Protein AF-A0A8J8SW07-F1 (afdb_monomer)

Sequence (128 aa):
MQEYNEKIANLGLREILQAKLSPPTHPRLPQHPRHPNHPIYPTLPFATTGIRLQPQIAKDEKLIVRNIKTEKYVAKEEPEACTICQQEFKDSENVSNLSCNHLFHSQCVRKWLEQKSICPVCRAQTNQ

Foldseek 3Di:
DVVVVVVVVVVVPVVVVVPPPDDDPDPDPDPDPPDPDDPPDDPDPDDPDDPPPPVCPPDDLPPLLVPFDKDFDADDPDFDAAPQVRGTDDGRFIWTAAPVRDIHGNVSVSVVSSPPQADPPPRHGRPD

Nearest PDB structures (foldseek):
  6w9a-assembly2_D  TM=8.986E-01  e=1.099E-06  Homo sapiens
  5zc4-assembly2_D  TM=8.899E-01  e=5.492E-06  Homo sapiens
  6w9d-assembly3_H  TM=9.197E-01  e=5.492E-06  Homo sapiens
  5d0k-assembly1_C  TM=8.638E-01  e=5.136E-06  Homo sapiens
  6w9d-assembly1_B  TM=9.064E-01  e=1.835E-05  Homo sapiens

Secondary structure (DSSP, 8-state):
-HHHHHHHHHHHHHSTTSTTSS-------------S----------------------S-TTTGGGG---EE----SS--EETTTTEEPPTT-EEEE-TTS-EEEHHHHHHHHTT-SB-TTT--B---

Organism: Halteria grandinella (NCBI:txid5974)

Radius of gyration: 26.66 Å; Cα contacts (8 Å, |Δi|>4): 113; chains: 1; bounding box: 52×46×76 Å

Solvent-accessible surface area (backbone atoms only — not comparable to full-atom values): 8618 Å² total; per-residue (Å²): 114,68,71,58,56,53,49,57,58,56,61,66,61,64,67,70,73,72,72,82,81,67,81,87,78,74,80,78,71,82,79,70,82,81,68,94,82,68,83,81,74,75,86,73,73,92,73,93,66,90,72,80,77,65,82,78,83,75,84,65,70,76,60,63,58,75,71,64,58,71,45,70,36,75,68,52,98,76,60,60,56,18,82,85,80,72,42,69,60,51,65,71,35,59,25,24,59,48,88,83,75,51,65,29,41,41,68,56,49,37,63,46,33,69,78,40,64,43,41,92,85,80,61,47,67,65,77,123

pLDDT: mean 70.7, std 17.2, range [45.28, 94.31]

Mean predicted aligned error: 19.0 Å

Structure (mmCIF, N/CA/C/O backbone):
data_AF-A0A8J8SW07-F1
#
_entry.id   AF-A0A8J8SW07-F1
#
loop_
_atom_site.group_PDB
_atom_site.id
_atom_site.type_symbol
_atom_site.label_atom_id
_atom_site.label_alt_id
_atom_site.label_comp_id
_atom_site.label_asym_id
_atom_site.label_entity_id
_atom_site.label_seq_id
_atom_site.pdbx_PDB_ins_code
_atom_site.Cartn_x
_atom_site.Cartn_y
_atom_site.Cartn_z
_atom_site.occupancy
_atom_site.B_iso_or_equiv
_atom_site.auth_seq_id
_atom_site.auth_comp_id
_atom_site.auth_asym_id
_atom_site.auth_atom_id
_atom_site.pdbx_PDB_model_num
ATOM 1 N N . MET A 1 1 ? -0.603 29.185 -55.107 1.00 56.59 1 MET A N 1
ATOM 2 C CA . MET A 1 1 ? -0.673 27.989 -54.230 1.00 56.59 1 MET A CA 1
ATOM 3 C C . MET A 1 1 ? 0.220 28.089 -52.993 1.00 56.59 1 MET A C 1
ATOM 5 O O . MET A 1 1 ? -0.229 27.659 -51.943 1.00 56.59 1 MET A O 1
ATOM 9 N N . GLN A 1 2 ? 1.422 28.679 -53.060 1.00 49.91 2 GLN A N 1
ATOM 10 C CA . GLN A 1 2 ? 2.270 28.878 -51.867 1.00 49.91 2 GLN A CA 1
ATOM 11 C C . GLN A 1 2 ? 1.635 29.821 -50.826 1.00 49.91 2 GLN A C 1
ATOM 13 O O . GLN A 1 2 ? 1.593 29.489 -49.648 1.00 49.91 2 GLN A O 1
ATOM 18 N N . GLU A 1 3 ? 1.008 30.913 -51.270 1.00 54.41 3 GLU A N 1
ATOM 19 C CA . GLU A 1 3 ? 0.354 31.896 -50.386 1.00 54.41 3 GLU A CA 1
ATOM 20 C C . GLU A 1 3 ? -0.852 31.342 -49.597 1.00 54.41 3 GLU A C 1
ATOM 22 O O . GLU A 1 3 ? -1.161 31.802 -48.499 1.00 54.41 3 GLU A O 1
ATOM 27 N N . TYR A 1 4 ? -1.540 30.332 -50.141 1.00 52.28 4 TYR A N 1
ATOM 28 C CA . TYR A 1 4 ? -2.660 29.669 -49.466 1.00 52.28 4 TYR A CA 1
ATOM 29 C C . TYR A 1 4 ? -2.155 28.749 -48.350 1.00 52.28 4 TYR A C 1
ATOM 31 O O . TYR A 1 4 ? -2.670 28.795 -47.237 1.00 52.28 4 TYR A O 1
ATOM 39 N N . ASN A 1 5 ? -1.089 27.987 -48.610 1.00 52.91 5 ASN A N 1
ATOM 40 C CA . ASN A 1 5 ? -0.483 27.098 -47.617 1.00 52.91 5 ASN A CA 1
ATOM 41 C C . ASN A 1 5 ? 0.131 27.881 -46.445 1.00 52.91 5 ASN A C 1
ATOM 43 O O . ASN A 1 5 ? 0.048 27.441 -45.301 1.00 52.91 5 ASN A O 1
ATOM 47 N N . GLU A 1 6 ? 0.672 29.074 -46.703 1.00 57.47 6 GLU A N 1
ATOM 48 C CA . GLU A 1 6 ? 1.219 29.944 -45.657 1.00 57.47 6 GLU A CA 1
ATOM 49 C C . GLU A 1 6 ? 0.119 30.602 -44.802 1.00 57.47 6 GLU A C 1
ATOM 51 O O . GLU A 1 6 ? 0.277 30.752 -43.587 1.00 57.47 6 GLU A O 1
ATOM 56 N N . LYS A 1 7 ? -1.048 30.908 -45.390 1.00 55.91 7 LYS A N 1
ATOM 57 C CA . LYS A 1 7 ? -2.249 31.306 -44.632 1.00 55.91 7 LYS A CA 1
ATOM 58 C C . LYS A 1 7 ? -2.779 30.170 -43.756 1.00 55.91 7 LYS A C 1
ATOM 60 O O . LYS A 1 7 ? -3.128 30.426 -42.607 1.00 55.91 7 LYS A O 1
ATOM 65 N N . ILE A 1 8 ? -2.788 28.929 -44.250 1.00 58.16 8 ILE A N 1
ATOM 66 C CA . ILE A 1 8 ? -3.187 27.749 -43.462 1.00 58.16 8 ILE A CA 1
ATOM 67 C C . ILE A 1 8 ? -2.223 27.525 -42.283 1.00 58.16 8 ILE A C 1
ATOM 69 O O . ILE A 1 8 ? -2.674 27.274 -41.167 1.00 58.16 8 ILE A O 1
ATOM 73 N N . ALA A 1 9 ? -0.912 27.698 -42.488 1.00 56.81 9 ALA A N 1
ATOM 74 C CA . ALA A 1 9 ? 0.088 27.562 -41.424 1.00 56.81 9 ALA A CA 1
ATOM 75 C C . ALA A 1 9 ? -0.039 28.647 -40.335 1.00 56.81 9 ALA A C 1
ATOM 77 O O . ALA A 1 9 ? 0.116 28.362 -39.148 1.00 56.81 9 ALA A O 1
ATOM 78 N N . ASN A 1 10 ? -0.375 29.883 -40.718 1.00 51.59 10 ASN A N 1
ATOM 79 C CA . ASN A 1 10 ? -0.530 31.000 -39.779 1.00 51.59 10 ASN A CA 1
ATOM 80 C C . ASN A 1 10 ? -1.894 31.036 -39.063 1.00 51.59 10 ASN A C 1
ATOM 82 O O . ASN A 1 10 ? -1.998 31.621 -37.983 1.00 51.59 10 ASN A O 1
ATOM 86 N N . LEU A 1 11 ? -2.929 30.395 -39.617 1.00 55.44 11 LEU A N 1
ATOM 87 C CA . LEU A 1 11 ? -4.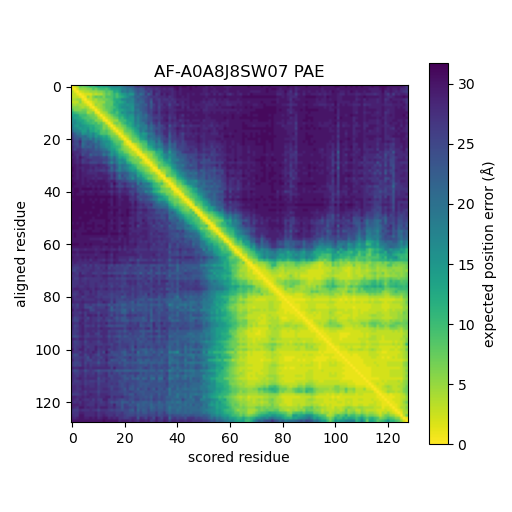233 30.247 -38.959 1.00 55.44 11 LEU A CA 1
ATOM 88 C C . LEU A 1 11 ? -4.182 29.276 -37.767 1.00 55.44 11 LEU A C 1
ATOM 90 O O . LEU A 1 11 ? -4.921 29.462 -36.807 1.00 55.44 11 LEU A O 1
ATOM 94 N N . GLY A 1 12 ? -3.266 28.301 -37.774 1.00 55.94 12 GLY A N 1
ATOM 95 C CA . GLY A 1 12 ? -3.113 27.338 -36.677 1.00 55.94 12 GLY A CA 1
ATOM 96 C C . GLY A 1 12 ? -2.373 27.864 -35.442 1.00 55.94 12 GLY A C 1
ATOM 97 O O . GLY A 1 12 ? -2.493 27.278 -34.372 1.00 55.94 12 GLY A O 1
ATOM 98 N N . LEU A 1 13 ? -1.615 28.963 -35.554 1.00 53.22 13 LEU A N 1
ATOM 99 C CA . LEU A 1 13 ? -0.759 29.438 -34.455 1.00 53.22 13 LEU A CA 1
ATOM 100 C C . LEU A 1 13 ? -1.381 30.560 -33.610 1.00 53.22 13 LEU A C 1
ATOM 102 O O . LEU A 1 13 ? -0.973 30.767 -32.468 1.00 53.22 13 LEU A O 1
ATOM 106 N N . ARG A 1 14 ? -2.367 31.294 -34.143 1.00 52.94 14 ARG A N 1
ATOM 107 C CA . ARG A 1 14 ? -2.979 32.438 -33.442 1.00 52.94 14 ARG A CA 1
ATOM 108 C C . ARG A 1 14 ? -4.074 32.048 -32.451 1.00 52.94 14 ARG A C 1
ATOM 110 O O . ARG A 1 14 ? -4.266 32.762 -31.473 1.00 52.94 14 ARG A O 1
ATOM 117 N N . GLU A 1 15 ? -4.722 30.901 -32.633 1.00 52.94 15 GLU A N 1
ATOM 118 C CA . GLU A 1 15 ? -5.810 30.470 -31.741 1.00 52.94 15 GLU A CA 1
ATOM 119 C C . GLU A 1 15 ? -5.313 29.799 -30.447 1.00 52.94 15 GLU A C 1
ATOM 121 O O . GLU A 1 15 ? -6.032 29.738 -29.453 1.00 52.94 15 GLU A O 1
ATOM 126 N N . ILE A 1 16 ? -4.049 29.363 -30.401 1.00 52.38 16 ILE A N 1
ATOM 127 C CA . ILE A 1 16 ? -3.489 28.642 -29.244 1.00 52.38 16 ILE A CA 1
ATOM 128 C C . ILE A 1 16 ? -3.077 29.609 -28.111 1.00 52.38 16 ILE A C 1
ATOM 130 O O . ILE A 1 16 ? -2.970 29.214 -26.949 1.00 52.38 16 ILE A O 1
ATOM 134 N N . LEU A 1 17 ? -2.884 30.901 -28.409 1.00 53.78 17 LEU A N 1
ATOM 135 C CA . LEU A 1 17 ? -2.411 31.891 -27.430 1.00 53.78 17 LEU A CA 1
ATOM 136 C C . LEU A 1 17 ? -3.523 32.569 -26.613 1.00 53.78 17 LEU A C 1
ATOM 138 O O . LEU A 1 17 ? -3.213 33.201 -25.605 1.00 53.78 17 LEU A O 1
ATOM 142 N N . GLN A 1 18 ? -4.800 32.407 -26.973 1.00 54.69 18 GLN A N 1
ATOM 143 C CA . GLN A 1 18 ? -5.912 33.049 -26.253 1.00 54.69 18 GLN A CA 1
ATOM 144 C C . GLN A 1 18 ? -6.594 32.132 -25.217 1.00 54.69 18 GLN A C 1
ATOM 146 O O . GLN A 1 18 ? -7.377 32.596 -24.392 1.00 54.69 18 GLN A O 1
ATOM 151 N N . ALA A 1 19 ? -6.230 30.846 -25.170 1.00 50.69 19 ALA A N 1
ATOM 152 C CA . ALA A 1 19 ? -6.817 29.845 -24.273 1.00 50.69 19 ALA A CA 1
ATOM 153 C C . ALA A 1 19 ? -6.161 29.762 -22.873 1.00 50.69 19 ALA A C 1
ATOM 155 O O . ALA A 1 19 ? -6.271 28.741 -22.198 1.00 50.69 19 ALA A O 1
ATOM 156 N N . LYS A 1 20 ? -5.461 30.811 -22.415 1.00 55.59 20 LYS A N 1
ATOM 157 C CA . LYS A 1 20 ? -4.785 30.825 -21.098 1.00 55.59 20 LYS A CA 1
ATOM 158 C C . LYS A 1 20 ? -5.471 31.663 -20.010 1.00 55.59 20 LYS A C 1
ATOM 160 O O . LYS A 1 20 ? -4.906 31.798 -18.931 1.00 55.59 20 LYS A O 1
ATOM 165 N N . LEU A 1 21 ? -6.677 32.195 -20.237 1.00 56.91 21 LEU A N 1
ATOM 166 C CA . LEU A 1 21 ? -7.379 33.035 -19.245 1.00 56.91 21 LEU A CA 1
ATOM 167 C C . LEU A 1 21 ? -8.847 32.652 -18.996 1.00 56.91 21 LEU A C 1
ATOM 169 O O . LEU A 1 21 ? -9.652 33.489 -18.596 1.00 56.91 21 LEU A O 1
ATOM 173 N N . SER A 1 22 ? -9.235 31.392 -19.183 1.00 55.84 22 SER A N 1
ATOM 174 C CA . SER A 1 22 ? -10.572 30.940 -18.777 1.00 55.84 22 SER A CA 1
ATOM 175 C C . SER A 1 22 ? -10.488 29.593 -18.057 1.00 55.84 22 SER A C 1
ATOM 177 O O . SER A 1 22 ? -9.867 28.675 -18.593 1.00 55.84 22 SER A O 1
ATOM 179 N N . PRO A 1 23 ? -11.057 29.462 -16.840 1.00 62.59 23 PRO A N 1
ATOM 180 C CA . PRO A 1 23 ? -11.098 28.191 -16.123 1.00 62.59 23 PRO A CA 1
ATOM 181 C C . PRO A 1 23 ? -11.792 27.116 -16.970 1.00 62.59 23 PRO A C 1
ATOM 183 O O . PRO A 1 23 ? -12.712 27.451 -17.720 1.00 62.59 23 PRO A O 1
ATOM 186 N N . PRO A 1 24 ? -11.414 25.834 -16.839 1.00 52.41 24 PRO A N 1
ATOM 187 C CA . PRO A 1 24 ? -12.064 24.759 -17.573 1.00 52.41 24 PRO A CA 1
ATOM 188 C C . PRO A 1 24 ? -13.535 24.672 -17.150 1.00 52.41 24 PRO A C 1
ATOM 190 O O . PRO A 1 24 ? -13.866 24.232 -16.048 1.00 52.41 24 PRO A O 1
ATOM 193 N N . THR A 1 25 ? -14.439 25.106 -18.025 1.00 62.19 25 THR A N 1
ATOM 194 C CA . THR A 1 25 ? -15.864 24.830 -17.881 1.00 62.19 25 THR A CA 1
ATOM 195 C C . THR A 1 25 ? -16.069 23.356 -18.207 1.00 62.19 25 THR A C 1
ATOM 197 O O . THR A 1 25 ? -16.040 22.938 -19.362 1.00 62.19 25 THR A O 1
ATOM 200 N N . HIS A 1 26 ? -16.231 22.526 -17.175 1.00 55.78 26 HIS A N 1
ATOM 201 C CA . HIS A 1 26 ? -16.623 21.135 -17.382 1.00 55.78 26 HIS A CA 1
ATOM 202 C C . HIS A 1 26 ? -17.958 21.098 -18.146 1.00 55.78 26 HIS A C 1
ATOM 204 O O . HIS A 1 26 ? -18.919 21.742 -17.707 1.00 55.78 26 HIS A O 1
ATOM 210 N N . PRO A 1 27 ? -18.063 20.351 -19.260 1.00 58.03 27 PRO A N 1
ATOM 211 C CA . PRO A 1 27 ? -19.338 20.159 -19.929 1.00 58.03 27 PRO A CA 1
ATOM 212 C C . PRO A 1 27 ? -20.294 19.477 -18.947 1.00 58.03 27 PRO A C 1
ATOM 214 O O . PRO A 1 27 ? -20.011 18.400 -18.418 1.00 58.03 27 PRO A O 1
ATOM 217 N N . ARG A 1 28 ? -21.419 20.136 -18.648 1.00 62.06 28 ARG A N 1
ATOM 218 C CA . ARG A 1 28 ? -22.464 19.574 -17.790 1.00 62.06 28 ARG A CA 1
ATOM 219 C C . ARG A 1 28 ? -23.018 18.341 -18.505 1.00 62.06 28 ARG A C 1
ATOM 221 O O . ARG A 1 28 ? -23.703 18.478 -19.515 1.00 62.06 28 ARG A O 1
ATOM 228 N N . LEU A 1 29 ? -22.694 17.154 -17.992 1.00 56.94 29 LEU A N 1
ATOM 229 C CA . LEU A 1 29 ? -23.252 15.891 -18.474 1.00 56.94 29 LEU A CA 1
ATOM 230 C C . LEU A 1 29 ? -24.789 15.997 -18.534 1.00 56.94 29 LEU A C 1
ATOM 232 O O . LEU A 1 29 ? -25.383 16.576 -17.613 1.00 56.94 29 LEU A O 1
ATOM 236 N N . PRO A 1 30 ? -25.446 15.463 -19.585 1.00 57.00 30 PRO A N 1
ATOM 237 C CA . PRO A 1 30 ? -26.899 15.396 -19.642 1.00 57.00 30 PRO A CA 1
ATOM 238 C C . PRO A 1 30 ? -27.403 14.688 -18.387 1.00 57.00 30 PRO A C 1
ATOM 240 O O . PRO A 1 30 ? -27.017 13.553 -18.110 1.00 57.00 30 PRO A O 1
ATOM 243 N N . GLN A 1 31 ? -28.217 15.381 -17.593 1.00 60.91 31 GLN A N 1
ATOM 244 C CA . GLN A 1 31 ? -28.755 14.821 -16.362 1.00 60.91 31 GLN A CA 1
ATOM 245 C C . GLN A 1 31 ? -29.630 13.624 -16.739 1.00 60.91 31 GLN A C 1
ATOM 247 O O . GLN A 1 31 ? -30.659 13.785 -17.393 1.00 60.91 31 GLN A O 1
ATOM 252 N N . HIS A 1 32 ? -29.186 12.421 -16.376 1.00 54.62 32 HIS A N 1
ATOM 253 C CA . HIS A 1 32 ? -29.955 11.199 -16.579 1.00 54.62 32 HIS A CA 1
ATOM 254 C C . HIS A 1 32 ? -31.328 11.337 -15.890 1.00 54.62 32 HIS A C 1
ATOM 256 O O . HIS A 1 32 ? -31.406 11.966 -14.827 1.00 54.62 32 HIS A O 1
ATOM 262 N N . PRO A 1 33 ? -32.413 10.769 -16.451 1.00 59.94 33 PRO A N 1
ATOM 263 C CA . PRO A 1 33 ? -33.730 10.811 -15.829 1.00 59.94 33 PRO A CA 1
ATOM 264 C C . PRO A 1 33 ? -33.650 10.278 -14.398 1.00 59.94 33 PRO A C 1
ATOM 266 O O . PRO A 1 33 ? -33.164 9.172 -14.158 1.00 59.94 33 PRO A O 1
ATOM 269 N N . ARG A 1 34 ? -34.093 11.090 -13.435 1.00 54.16 34 ARG A N 1
ATOM 270 C CA . ARG A 1 34 ? -34.115 10.722 -12.018 1.00 54.16 34 ARG A CA 1
ATOM 271 C C . ARG A 1 34 ? -34.960 9.460 -11.848 1.00 54.16 34 ARG A C 1
ATOM 273 O O . ARG A 1 34 ? -36.178 9.511 -11.996 1.00 54.16 34 ARG A O 1
ATOM 280 N N . HIS A 1 35 ? -34.314 8.341 -11.534 1.00 52.59 35 HIS A N 1
ATOM 281 C CA . HIS A 1 35 ? -35.010 7.094 -11.239 1.00 52.59 35 HIS A CA 1
ATOM 282 C C . HIS A 1 35 ? -35.856 7.274 -9.955 1.00 52.59 35 HIS A C 1
ATOM 284 O O . HIS A 1 35 ? -35.347 7.853 -8.990 1.00 52.59 35 HIS A O 1
ATOM 290 N N . PRO A 1 36 ? -37.113 6.791 -9.882 1.00 55.88 36 PRO A N 1
ATOM 291 C CA . PRO A 1 36 ? -38.039 7.114 -8.783 1.00 55.88 36 PRO A CA 1
ATOM 292 C C . PRO A 1 36 ? -37.715 6.500 -7.411 1.00 55.88 36 PRO A C 1
ATOM 294 O O . PRO A 1 36 ? -38.489 6.682 -6.480 1.00 55.88 36 PRO A O 1
ATOM 297 N N . ASN A 1 37 ? -36.605 5.774 -7.259 1.00 49.69 37 ASN A N 1
ATOM 298 C CA . ASN A 1 37 ? -36.279 5.034 -6.034 1.00 49.69 37 ASN A CA 1
ATOM 299 C C . ASN A 1 37 ? -34.906 5.413 -5.462 1.00 49.69 37 ASN A C 1
ATOM 301 O O . ASN A 1 37 ? -34.076 4.554 -5.178 1.00 49.69 37 ASN A O 1
ATOM 305 N N . HIS A 1 38 ? -34.661 6.712 -5.277 1.00 53.59 38 HIS A N 1
ATOM 306 C CA . HIS A 1 38 ? -33.648 7.162 -4.322 1.00 53.59 38 HIS A CA 1
ATOM 307 C C . HIS A 1 38 ? -34.319 7.325 -2.946 1.00 53.59 38 HIS A C 1
ATOM 309 O O . HIS A 1 38 ? -35.258 8.121 -2.842 1.00 53.59 38 HIS A O 1
ATOM 315 N N . PRO A 1 39 ? -33.869 6.618 -1.894 1.00 52.34 39 PRO A N 1
ATOM 316 C CA . PRO A 1 39 ? -34.424 6.759 -0.554 1.00 52.34 39 PRO A CA 1
ATOM 317 C C . PRO A 1 39 ? -34.211 8.196 -0.070 1.00 52.34 39 PRO A C 1
ATOM 319 O O . PRO A 1 39 ? -33.084 8.648 0.122 1.00 52.34 39 PRO A O 1
ATOM 322 N N . ILE A 1 40 ? -35.302 8.945 0.089 1.00 56.00 40 ILE A N 1
ATOM 323 C CA . ILE A 1 40 ? -35.275 10.277 0.691 1.00 56.00 40 ILE A CA 1
ATOM 324 C C . ILE A 1 40 ? -34.896 10.081 2.160 1.00 56.00 40 ILE A C 1
ATOM 326 O O . ILE A 1 40 ? -35.739 9.715 2.974 1.00 56.00 40 ILE A O 1
ATOM 330 N N . TYR A 1 41 ? -33.623 10.282 2.504 1.00 50.56 41 TYR A N 1
ATOM 331 C CA . TYR A 1 41 ? -33.238 10.381 3.906 1.00 50.56 41 TYR A CA 1
ATOM 332 C C . TYR A 1 41 ? -33.841 11.684 4.445 1.00 50.56 41 TYR A C 1
ATOM 334 O O . TYR A 1 41 ? -33.560 12.749 3.884 1.00 50.56 41 TYR A O 1
ATOM 342 N N . PRO A 1 42 ? -34.703 11.632 5.474 1.00 49.97 42 PRO A N 1
ATOM 343 C CA . PRO A 1 42 ? -35.315 12.833 6.010 1.00 49.97 42 PRO A CA 1
ATOM 344 C C . PRO A 1 42 ? -34.211 13.733 6.559 1.00 49.97 42 PRO A C 1
ATOM 346 O O . PRO A 1 42 ? -33.331 13.283 7.294 1.00 49.97 42 PRO A O 1
ATOM 349 N N . THR A 1 43 ? -34.249 15.010 6.181 1.00 59.69 43 THR A N 1
ATOM 350 C CA . THR A 1 43 ? -33.434 16.063 6.785 1.00 59.69 43 THR A CA 1
ATOM 351 C C . THR A 1 43 ? -33.820 16.165 8.259 1.00 59.69 43 THR A C 1
ATOM 353 O O . THR A 1 43 ? -34.760 16.874 8.616 1.00 59.69 43 THR A O 1
ATOM 356 N N . LEU A 1 44 ? -33.147 15.384 9.104 1.00 54.25 44 LEU A N 1
ATOM 357 C CA . LEU A 1 44 ? -33.345 15.393 10.545 1.00 54.25 44 LEU A CA 1
ATOM 358 C C . LEU A 1 44 ? -32.905 16.763 11.086 1.00 54.25 44 LEU A C 1
ATOM 360 O O . LEU A 1 44 ? -31.757 17.158 10.859 1.00 54.25 44 LEU A O 1
ATOM 364 N N . PRO A 1 45 ? -33.789 17.506 11.776 1.00 50.25 45 PRO A N 1
ATOM 365 C CA . PRO A 1 45 ? -33.408 18.742 12.438 1.00 50.25 45 PRO A CA 1
ATOM 366 C C . PRO A 1 45 ? -32.397 18.417 13.539 1.00 50.25 45 PRO A C 1
ATOM 368 O O . PRO A 1 45 ? -32.492 17.379 14.191 1.00 50.25 45 PRO A O 1
ATOM 371 N N . PHE A 1 46 ? -31.417 19.304 13.712 1.00 50.50 46 PHE A N 1
ATOM 372 C CA . PHE A 1 46 ? -30.374 19.255 14.735 1.00 50.50 46 PHE A CA 1
ATOM 373 C C . PHE A 1 46 ? -30.945 18.876 16.115 1.00 50.50 46 PHE A C 1
ATOM 375 O O . PHE A 1 46 ? -31.405 19.734 16.864 1.00 50.50 46 PHE A O 1
ATOM 382 N N . ALA A 1 47 ? -30.889 17.592 16.467 1.00 47.78 47 ALA A N 1
ATOM 383 C CA . ALA A 1 47 ? -31.109 17.124 17.824 1.00 47.78 47 ALA A CA 1
ATOM 384 C C . ALA A 1 47 ? -29.741 17.013 18.499 1.00 47.78 47 ALA A C 1
ATOM 386 O O . ALA A 1 47 ? -28.976 16.066 18.313 1.00 47.78 47 ALA A O 1
ATOM 387 N N . THR A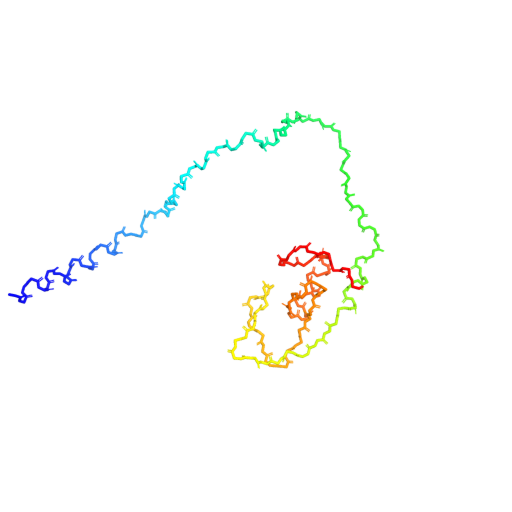 1 48 ? -29.432 18.062 19.249 1.00 51.75 48 THR A N 1
ATOM 388 C CA . THR A 1 48 ? -28.364 18.205 20.235 1.00 51.75 48 THR A CA 1
ATOM 389 C C . THR A 1 48 ? -28.515 17.169 21.349 1.00 51.75 48 THR A C 1
ATOM 391 O O . THR A 1 48 ? -28.889 17.469 22.479 1.00 51.75 48 THR A O 1
ATOM 394 N N . THR A 1 49 ? -28.198 15.913 21.053 1.00 58.44 49 THR A N 1
ATOM 395 C CA . THR A 1 49 ? -27.956 14.907 22.088 1.00 58.44 49 THR A CA 1
ATOM 396 C C . THR A 1 4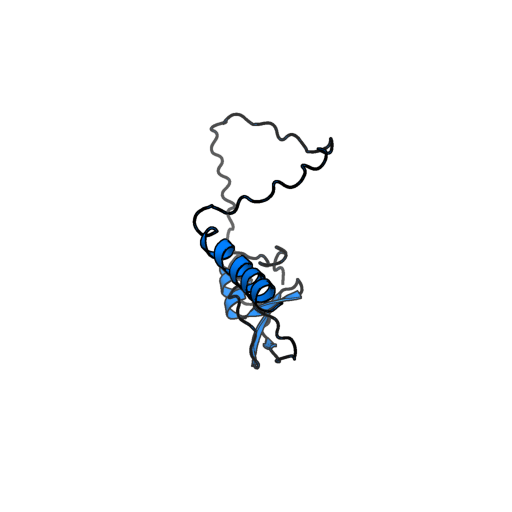9 ? -26.690 14.161 21.720 1.00 58.44 49 THR A C 1
ATOM 398 O O . THR A 1 49 ? -26.667 13.250 20.896 1.00 58.44 49 THR A O 1
ATOM 401 N N . GLY A 1 50 ? -25.589 14.655 22.283 1.00 58.28 50 GLY A N 1
ATOM 402 C CA . GLY A 1 50 ? -24.247 14.147 22.075 1.00 58.28 50 GLY A CA 1
ATOM 403 C C . GLY A 1 50 ? -24.078 12.748 22.647 1.00 58.28 50 GLY A C 1
ATOM 404 O O . GLY A 1 50 ? -23.535 12.586 23.732 1.00 58.28 50 GLY A O 1
ATOM 405 N N . ILE A 1 51 ? -24.439 11.737 21.864 1.00 56.78 51 ILE A N 1
ATOM 406 C CA . ILE A 1 51 ? -23.750 10.453 21.925 1.00 56.78 51 ILE A CA 1
ATOM 407 C C . ILE A 1 51 ? -22.846 10.402 20.703 1.00 56.78 51 ILE A C 1
ATOM 409 O O . ILE A 1 51 ? -23.166 9.831 19.663 1.00 56.78 51 ILE A O 1
ATOM 413 N N . ARG A 1 52 ? -21.679 11.039 20.831 1.00 62.94 52 ARG A N 1
ATOM 414 C CA . ARG A 1 52 ? -20.552 10.716 19.966 1.00 62.94 52 ARG A CA 1
ATOM 415 C C . ARG A 1 52 ? -20.134 9.300 20.348 1.00 62.94 52 ARG A C 1
ATOM 417 O O . ARG A 1 52 ? -19.284 9.122 21.215 1.00 62.94 52 ARG A O 1
ATOM 424 N N . LEU A 1 53 ?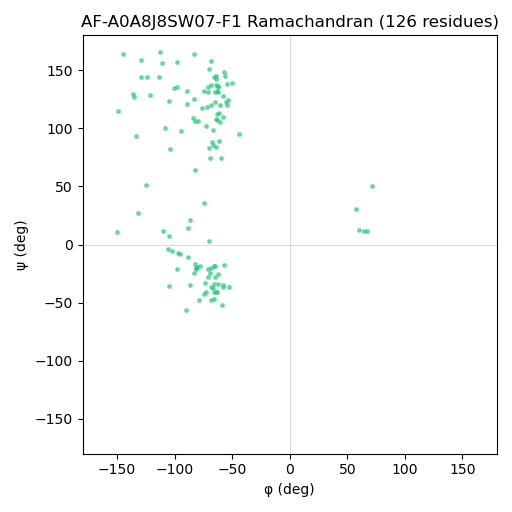 -20.743 8.299 19.713 1.00 56.22 53 LEU A N 1
ATOM 425 C CA . LEU A 1 53 ? -20.148 6.973 19.628 1.00 56.22 53 LEU A CA 1
ATOM 426 C C . LEU A 1 53 ? -18.861 7.150 18.816 1.00 56.22 53 LEU A C 1
ATOM 428 O O . LEU A 1 53 ? -18.838 7.020 17.596 1.00 56.22 53 LEU A O 1
ATOM 432 N N . GLN A 1 54 ? -17.786 7.544 19.499 1.00 53.97 54 GLN A N 1
ATOM 433 C CA . GLN A 1 54 ? -16.452 7.197 19.046 1.00 53.97 54 GLN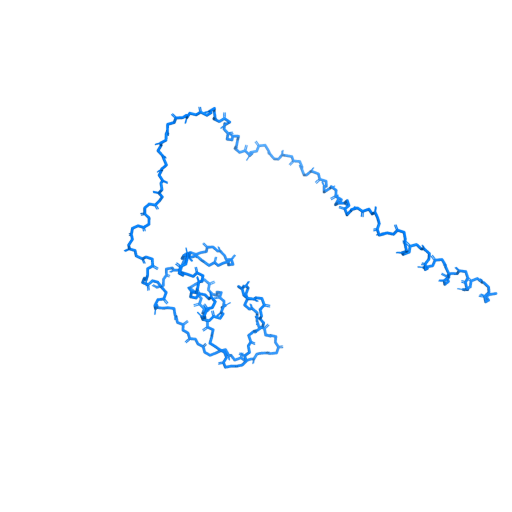 A CA 1
ATOM 434 C C . GLN A 1 54 ? -16.465 5.673 18.929 1.00 53.97 54 GLN A C 1
ATOM 436 O O . GLN A 1 54 ? -16.800 5.011 19.917 1.00 53.97 54 GLN A O 1
ATOM 441 N N . PRO A 1 55 ? -16.165 5.100 17.752 1.00 54.03 55 PRO A N 1
ATOM 442 C CA . PRO A 1 55 ? -15.870 3.687 17.693 1.00 54.03 55 PRO A CA 1
ATOM 443 C C . PRO A 1 55 ? -14.647 3.504 18.585 1.00 54.03 55 PRO A C 1
ATOM 445 O O . PRO A 1 55 ? -13.547 3.942 18.248 1.00 54.03 55 PRO A O 1
ATOM 448 N N . GLN A 1 56 ? -14.863 2.942 19.770 1.00 49.72 56 GLN A N 1
ATOM 449 C CA . GLN A 1 56 ? -13.795 2.514 20.650 1.00 49.72 56 GLN A CA 1
ATOM 450 C C . GLN A 1 56 ? -13.175 1.294 19.963 1.00 49.72 56 GLN A C 1
ATOM 452 O O . GLN A 1 56 ? -13.561 0.160 20.241 1.00 49.72 56 GLN A O 1
ATOM 457 N N . ILE A 1 57 ? -12.266 1.528 19.008 1.00 56.41 57 ILE A N 1
ATOM 458 C CA . ILE A 1 57 ? -11.387 0.499 18.441 1.00 56.41 57 ILE A CA 1
ATOM 459 C C . ILE A 1 57 ? -10.412 0.135 19.562 1.00 56.41 57 ILE A C 1
ATOM 461 O O . ILE A 1 57 ? -9.274 0.590 19.646 1.00 56.41 57 ILE A O 1
ATOM 465 N N . ALA A 1 58 ? -10.928 -0.607 20.533 1.00 48.88 58 ALA A N 1
ATOM 466 C CA . ALA A 1 58 ? -10.179 -1.073 21.667 1.00 48.88 58 ALA A CA 1
ATOM 467 C C . ALA A 1 58 ? -9.420 -2.330 21.235 1.00 48.88 58 ALA A C 1
ATOM 469 O O . ALA A 1 58 ? -9.989 -3.409 21.141 1.00 48.88 58 ALA A O 1
ATOM 470 N N . LYS A 1 59 ? -8.107 -2.156 21.064 1.00 45.28 59 LYS A N 1
ATOM 471 C CA . LYS A 1 59 ? -7.092 -3.157 21.417 1.00 45.28 59 LYS A CA 1
ATOM 472 C C . LYS A 1 59 ? -6.997 -4.412 20.533 1.00 45.28 59 LYS A C 1
ATOM 474 O O . LYS A 1 59 ? -6.868 -5.490 21.078 1.00 45.28 59 LYS A O 1
ATOM 479 N N . ASP A 1 60 ? -6.925 -4.269 19.209 1.00 53.59 60 ASP A N 1
ATOM 480 C CA . ASP A 1 60 ? -6.319 -5.306 18.334 1.00 53.59 60 ASP A CA 1
ATOM 481 C C . ASP A 1 60 ? -5.669 -4.748 17.046 1.00 53.59 60 ASP A C 1
ATOM 483 O O . ASP A 1 60 ? -5.230 -5.481 16.163 1.00 53.59 60 ASP A O 1
ATOM 487 N N . GLU A 1 61 ? -5.514 -3.425 16.944 1.00 55.00 61 GLU A N 1
ATOM 488 C CA . GLU A 1 61 ? -4.999 -2.744 15.741 1.00 55.00 61 GLU A CA 1
ATOM 489 C C . GLU A 1 61 ? -3.524 -3.071 15.427 1.00 55.00 61 GLU A C 1
ATOM 491 O O . GLU A 1 61 ? -3.056 -2.922 14.302 1.00 55.00 61 GLU A O 1
ATOM 496 N N . LYS A 1 62 ? -2.768 -3.582 16.408 1.00 51.78 62 LYS A N 1
ATOM 497 C CA . LYS A 1 62 ? -1.316 -3.794 16.280 1.00 51.78 62 LYS A CA 1
ATOM 498 C C . LYS A 1 62 ? -0.911 -5.208 15.847 1.00 51.78 62 LYS A C 1
ATOM 500 O O . LYS A 1 62 ? 0.276 -5.454 15.622 1.00 51.78 62 LYS A O 1
ATOM 505 N N . LEU A 1 63 ? -1.840 -6.163 15.776 1.00 55.53 63 LEU A N 1
ATOM 506 C CA . LEU A 1 63 ? -1.509 -7.552 15.423 1.00 55.53 63 LEU A CA 1
ATOM 507 C C . LEU A 1 63 ? -1.507 -7.784 13.908 1.00 55.53 63 LEU A C 1
ATOM 509 O O . LEU A 1 63 ? -0.632 -8.487 13.408 1.00 55.53 63 LEU A O 1
ATOM 513 N N . ILE A 1 64 ? -2.388 -7.109 13.168 1.00 59.25 64 ILE A N 1
ATOM 514 C CA . ILE A 1 64 ? -2.546 -7.308 11.718 1.00 59.25 64 ILE A CA 1
ATOM 515 C C . ILE A 1 64 ? -1.280 -6.965 10.917 1.00 59.25 64 ILE A C 1
ATOM 517 O O . ILE A 1 64 ? -0.949 -7.637 9.946 1.00 59.25 64 ILE A O 1
ATOM 521 N N . VAL A 1 65 ? -0.517 -5.958 11.357 1.00 62.25 65 VAL A N 1
ATOM 522 C CA . VAL A 1 65 ? 0.669 -5.454 10.642 1.00 62.25 65 VAL A CA 1
ATOM 523 C C . VAL A 1 65 ? 1.821 -6.469 10.668 1.00 62.25 65 VAL A C 1
ATOM 525 O O . VAL A 1 65 ? 2.681 -6.458 9.789 1.00 62.25 65 VAL A O 1
ATOM 528 N N . ARG A 1 66 ? 1.851 -7.365 11.664 1.00 62.53 66 ARG A N 1
ATOM 529 C CA . ARG A 1 66 ? 2.964 -8.304 11.880 1.00 62.53 66 ARG A CA 1
ATOM 530 C C . ARG A 1 66 ? 2.907 -9.550 10.993 1.00 62.53 66 ARG A C 1
ATOM 532 O O . ARG A 1 66 ? 3.949 -10.163 10.785 1.00 62.53 66 ARG A O 1
ATOM 539 N N . ASN A 1 67 ? 1.740 -9.890 10.441 1.00 69.12 67 ASN A N 1
ATOM 540 C CA . ASN A 1 67 ? 1.516 -11.156 9.728 1.00 69.12 67 ASN A CA 1
ATOM 541 C C . ASN A 1 67 ? 1.332 -11.000 8.207 1.00 69.12 67 ASN A C 1
ATOM 543 O O . ASN A 1 67 ? 0.951 -11.952 7.522 1.00 69.12 67 ASN A O 1
ATOM 547 N N . ILE A 1 68 ? 1.624 -9.823 7.652 1.00 80.56 68 ILE A N 1
ATOM 548 C CA . ILE A 1 68 ? 1.534 -9.600 6.207 1.00 80.56 68 ILE A CA 1
ATOM 549 C C . ILE A 1 68 ? 2.681 -10.348 5.525 1.00 80.56 68 ILE A C 1
ATOM 551 O O . ILE A 1 68 ? 3.861 -10.058 5.759 1.00 80.56 68 ILE A O 1
ATOM 555 N N . LYS A 1 69 ? 2.340 -11.310 4.663 1.00 83.69 69 LYS A N 1
ATOM 556 C CA . LYS A 1 69 ? 3.340 -12.048 3.886 1.00 83.69 69 LYS A CA 1
ATOM 557 C C . LYS A 1 69 ? 4.095 -11.077 2.979 1.00 83.69 69 LYS A C 1
ATOM 559 O O . LYS A 1 69 ? 3.518 -10.166 2.384 1.00 83.69 69 LYS A O 1
ATOM 564 N N . THR A 1 70 ? 5.411 -11.235 2.938 1.00 89.81 70 THR A N 1
ATOM 565 C CA . THR A 1 70 ? 6.299 -10.390 2.142 1.00 89.81 70 THR A CA 1
ATOM 566 C C . THR A 1 70 ? 7.060 -11.276 1.177 1.00 89.81 70 THR A C 1
ATOM 568 O O . THR A 1 70 ? 7.649 -12.270 1.593 1.00 89.81 70 THR A O 1
ATOM 571 N N . GLU A 1 71 ? 7.039 -10.911 -0.093 1.00 91.12 71 GLU A N 1
ATOM 572 C CA . GLU A 1 71 ? 7.628 -11.667 -1.188 1.00 91.12 71 GLU A CA 1
ATOM 573 C C . GLU A 1 71 ? 8.529 -10.749 -2.015 1.00 91.12 71 GLU A C 1
ATOM 575 O O . GLU A 1 71 ? 8.430 -9.518 -1.954 1.00 91.12 71 GLU A O 1
ATOM 580 N N . LYS A 1 72 ? 9.457 -11.349 -2.759 1.00 92.25 72 LYS A N 1
ATOM 581 C CA . LYS A 1 72 ? 10.314 -10.620 -3.690 1.00 92.25 72 LYS A CA 1
ATOM 582 C C . LYS A 1 72 ? 9.568 -10.419 -4.999 1.00 92.25 72 LYS A C 1
ATOM 584 O O . LYS A 1 72 ? 9.099 -11.387 -5.589 1.00 92.25 72 LYS A O 1
ATOM 589 N N . TYR A 1 73 ? 9.462 -9.169 -5.436 1.00 92.56 73 TYR A N 1
ATOM 590 C CA . TYR A 1 73 ? 8.909 -8.857 -6.743 1.00 92.56 73 TYR A CA 1
ATOM 591 C C . TYR A 1 73 ? 9.883 -9.295 -7.835 1.00 92.56 73 TYR A C 1
ATOM 593 O O . TYR A 1 73 ? 11.083 -9.045 -7.737 1.00 92.56 73 TYR A O 1
ATOM 601 N N . VAL A 1 74 ? 9.352 -9.935 -8.870 1.00 90.00 74 VAL A N 1
ATOM 602 C CA . VAL A 1 74 ? 10.093 -10.297 -10.079 1.00 90.00 74 VAL A CA 1
ATOM 603 C C . VAL A 1 74 ? 9.651 -9.332 -11.165 1.00 90.00 74 VAL A C 1
ATOM 605 O O . VAL A 1 74 ? 8.450 -9.229 -11.427 1.00 90.00 74 VAL A O 1
ATOM 608 N N . ALA A 1 75 ? 10.596 -8.610 -11.769 1.00 86.88 75 ALA A N 1
ATOM 609 C CA . ALA A 1 75 ? 10.260 -7.672 -12.832 1.00 86.88 75 ALA A CA 1
ATOM 610 C C . ALA A 1 75 ? 9.655 -8.413 -14.037 1.00 86.88 75 ALA A C 1
ATOM 612 O O . ALA A 1 75 ? 10.180 -9.427 -14.495 1.00 86.88 75 ALA A O 1
ATOM 613 N N . LYS A 1 76 ? 8.528 -7.899 -14.533 1.00 84.81 76 LYS A N 1
ATOM 614 C CA . LYS A 1 76 ? 7.823 -8.379 -15.730 1.00 84.81 76 LYS A CA 1
ATOM 615 C C . LYS A 1 76 ? 7.916 -7.311 -16.821 1.00 84.81 76 LYS A C 1
ATOM 617 O O . LYS A 1 76 ? 8.245 -6.166 -16.520 1.00 84.81 76 LYS A O 1
ATOM 622 N N . GLU A 1 77 ? 7.602 -7.678 -18.062 1.00 83.38 77 GLU A N 1
ATOM 623 C CA . GLU A 1 77 ? 7.597 -6.749 -19.206 1.00 83.38 77 GLU A CA 1
ATOM 624 C C . GLU A 1 77 ? 6.644 -5.560 -18.992 1.00 83.38 77 GLU A C 1
ATOM 626 O O . GLU A 1 77 ? 6.981 -4.437 -19.357 1.00 83.38 77 GLU A O 1
ATOM 631 N N . GLU A 1 78 ? 5.508 -5.786 -18.322 1.00 83.69 78 GLU A N 1
ATOM 632 C CA . GLU A 1 78 ? 4.636 -4.732 -17.794 1.00 83.69 78 GLU A CA 1
ATOM 633 C C . GLU A 1 78 ? 4.739 -4.694 -16.260 1.00 83.69 78 GLU A C 1
ATOM 635 O O . GLU A 1 78 ? 4.155 -5.549 -15.580 1.00 83.69 78 GLU A O 1
ATOM 640 N N . PRO A 1 79 ? 5.511 -3.753 -15.683 1.00 79.81 79 PRO A N 1
ATOM 641 C CA . PRO A 1 79 ? 5.640 -3.651 -14.241 1.00 79.81 79 PRO A CA 1
ATOM 642 C C . PRO A 1 79 ? 4.343 -3.129 -13.617 1.00 79.81 79 PRO A C 1
ATOM 644 O O . PRO A 1 79 ? 3.791 -2.106 -14.022 1.00 79.81 79 PRO A O 1
ATOM 647 N N . GLU A 1 80 ? 3.866 -3.812 -12.578 1.00 87.94 80 GLU A N 1
ATOM 648 C CA . GLU A 1 80 ? 2.807 -3.268 -11.734 1.00 87.94 80 GLU A CA 1
ATOM 649 C C . GLU A 1 80 ? 3.356 -2.070 -10.927 1.00 87.94 80 GLU A C 1
ATOM 651 O O . GLU A 1 80 ? 4.565 -1.933 -10.705 1.00 87.94 80 GLU A O 1
ATOM 656 N N . ALA A 1 81 ? 2.471 -1.187 -10.465 1.00 90.88 81 ALA A N 1
ATOM 657 C CA . ALA A 1 81 ? 2.846 -0.024 -9.666 1.00 90.88 81 ALA A CA 1
ATOM 658 C C . ALA A 1 81 ? 2.101 -0.004 -8.333 1.00 90.88 81 ALA A C 1
ATOM 660 O O . ALA A 1 81 ? 0.923 -0.354 -8.235 1.00 90.88 81 ALA A O 1
ATOM 661 N N . CYS A 1 82 ? 2.775 0.458 -7.284 1.00 93.19 82 CYS A N 1
ATOM 662 C CA . CYS A 1 82 ? 2.156 0.589 -5.978 1.00 93.19 82 CYS A CA 1
ATOM 663 C C . CYS A 1 82 ? 1.234 1.810 -5.942 1.00 93.19 82 CYS A C 1
ATOM 665 O O . CYS A 1 82 ? 1.694 2.947 -5.998 1.00 93.19 82 CYS A O 1
ATOM 667 N N . THR A 1 83 ? -0.066 1.606 -5.728 1.00 91.19 83 THR A N 1
ATOM 668 C CA . THR A 1 83 ? -1.048 2.708 -5.652 1.00 91.19 83 THR A CA 1
ATOM 669 C C . THR A 1 83 ? -0.831 3.649 -4.456 1.00 91.19 83 THR A C 1
ATOM 671 O O . THR A 1 83 ? -1.328 4.769 -4.458 1.00 91.19 83 THR A O 1
ATOM 674 N N . ILE A 1 84 ? -0.085 3.224 -3.428 1.00 91.50 84 ILE A N 1
ATOM 675 C CA . ILE A 1 84 ? 0.167 4.033 -2.222 1.00 91.50 84 ILE A CA 1
ATOM 676 C C . ILE A 1 84 ? 1.252 5.087 -2.480 1.00 91.50 84 ILE A C 1
ATOM 678 O O . ILE A 1 84 ? 1.076 6.248 -2.121 1.00 91.50 84 ILE A O 1
ATOM 682 N N . CYS A 1 85 ? 2.380 4.694 -3.081 1.00 93.44 85 CYS A N 1
ATOM 683 C CA . CYS A 1 85 ? 3.504 5.596 -3.363 1.00 93.44 85 CYS A CA 1
ATOM 684 C C . CYS A 1 85 ? 3.585 6.040 -4.831 1.00 93.44 85 CYS A C 1
ATOM 686 O O . CYS A 1 85 ? 4.415 6.890 -5.142 1.00 93.44 85 CYS A O 1
ATOM 688 N N . GLN A 1 86 ? 2.727 5.492 -5.700 1.00 91.62 86 GLN A N 1
ATOM 689 C CA . GLN A 1 86 ? 2.645 5.761 -7.141 1.00 91.62 86 GLN A CA 1
ATOM 690 C C . GLN A 1 86 ? 3.958 5.480 -7.892 1.00 91.62 86 GLN A C 1
ATOM 692 O O . GLN A 1 86 ? 4.264 6.138 -8.880 1.00 91.62 86 GLN A O 1
ATOM 697 N N . GLN A 1 87 ? 4.742 4.511 -7.411 1.00 92.12 87 GLN A N 1
ATOM 698 C CA . GLN A 1 87 ? 5.998 4.079 -8.028 1.00 92.12 87 GLN A CA 1
ATOM 699 C C . GLN A 1 87 ? 5.875 2.648 -8.547 1.00 92.12 87 GLN A C 1
ATOM 701 O O . GLN A 1 87 ? 5.223 1.808 -7.920 1.00 92.12 87 GLN A O 1
ATOM 706 N N . GLU A 1 88 ? 6.521 2.386 -9.679 1.00 92.94 88 GLU A N 1
ATOM 707 C CA . GLU A 1 88 ? 6.649 1.057 -10.278 1.00 92.94 88 GLU A CA 1
ATOM 708 C C . GLU A 1 88 ? 7.455 0.124 -9.369 1.00 92.94 88 GLU A C 1
ATOM 710 O O . GLU A 1 88 ? 8.397 0.555 -8.693 1.00 92.94 88 GLU A O 1
ATOM 715 N N . PHE A 1 89 ? 7.087 -1.157 -9.350 1.00 92.19 89 PHE A N 1
ATOM 716 C CA . PHE A 1 89 ? 7.857 -2.166 -8.631 1.00 92.19 89 PHE A CA 1
ATOM 717 C C . PHE A 1 89 ? 9.141 -2.500 -9.386 1.00 92.19 89 PHE A C 1
ATOM 719 O O . PHE A 1 89 ? 9.125 -2.781 -10.586 1.00 92.19 89 PHE A O 1
ATOM 726 N N . LYS A 1 90 ? 10.259 -2.517 -8.664 1.00 90.12 90 LYS A N 1
ATOM 727 C CA . LYS A 1 90 ? 11.561 -2.918 -9.205 1.00 90.12 90 LYS A CA 1
ATOM 728 C C . LYS A 1 90 ? 11.870 -4.364 -8.857 1.00 90.12 90 LYS A C 1
ATOM 730 O O . LYS A 1 90 ? 11.352 -4.915 -7.883 1.00 90.12 90 LYS A O 1
ATOM 735 N N . ASP A 1 91 ? 12.748 -4.966 -9.651 1.00 91.31 91 ASP A N 1
ATOM 736 C CA . ASP A 1 91 ? 13.212 -6.322 -9.390 1.00 91.31 91 ASP A CA 1
ATOM 737 C C . ASP A 1 91 ? 13.774 -6.448 -7.968 1.00 91.31 91 ASP A C 1
ATOM 739 O O . ASP A 1 91 ? 14.476 -5.562 -7.470 1.00 91.31 91 ASP A O 1
ATOM 743 N N . SER A 1 92 ? 13.438 -7.552 -7.305 1.00 89.56 92 SER A N 1
ATOM 744 C CA . SER A 1 92 ? 13.899 -7.887 -5.961 1.00 89.56 92 SER A CA 1
ATOM 745 C C . SER A 1 92 ? 13.425 -6.932 -4.849 1.00 89.56 92 SER A C 1
ATOM 747 O O . SER A 1 92 ? 13.878 -7.037 -3.695 1.00 89.56 92 SER A O 1
ATOM 749 N N . GLU A 1 93 ? 12.467 -6.042 -5.135 1.00 92.25 93 GLU A N 1
ATOM 750 C CA . GLU A 1 93 ? 11.787 -5.249 -4.111 1.00 92.25 93 GLU A CA 1
ATOM 751 C C . GLU A 1 93 ? 10.873 -6.114 -3.243 1.00 92.25 93 GLU A C 1
ATOM 753 O O . GLU A 1 93 ? 10.353 -7.148 -3.656 1.00 92.25 93 GLU A O 1
ATOM 758 N N . ASN A 1 94 ? 10.691 -5.692 -1.992 1.00 93.69 94 ASN A N 1
ATOM 759 C CA . ASN A 1 94 ? 9.804 -6.381 -1.064 1.00 93.69 94 ASN A CA 1
ATOM 760 C C . ASN A 1 94 ? 8.371 -5.905 -1.290 1.00 93.69 94 ASN A C 1
ATOM 762 O O . ASN A 1 94 ? 8.012 -4.784 -0.909 1.00 93.69 94 ASN A O 1
ATOM 766 N N . VAL A 1 95 ? 7.550 -6.777 -1.853 1.00 93.38 95 VAL A N 1
ATOM 767 C CA . VAL A 1 95 ? 6.126 -6.546 -2.074 1.00 93.38 95 VAL A CA 1
ATOM 768 C C . VAL A 1 95 ? 5.301 -7.444 -1.168 1.00 93.38 95 VAL A C 1
ATOM 770 O O . VAL A 1 95 ? 5.761 -8.464 -0.663 1.00 93.38 95 VAL A O 1
ATOM 773 N N . SER A 1 96 ? 4.079 -7.024 -0.909 1.00 91.25 96 SER A N 1
ATOM 774 C CA . SER A 1 96 ? 3.133 -7.731 -0.068 1.00 91.25 96 SER A CA 1
ATOM 775 C C . SER A 1 96 ? 1.784 -7.714 -0.758 1.00 91.25 96 SER A C 1
ATOM 777 O O . SER A 1 96 ? 1.309 -6.658 -1.182 1.00 91.25 96 SER A O 1
ATOM 779 N N . ASN A 1 97 ? 1.183 -8.892 -0.860 1.00 90.06 97 ASN A N 1
ATOM 780 C CA . ASN A 1 97 ? -0.155 -9.063 -1.391 1.00 90.06 97 ASN A CA 1
ATOM 781 C C . ASN A 1 97 ? -1.149 -9.220 -0.229 1.00 90.06 97 ASN A C 1
ATOM 783 O O . ASN A 1 97 ? -0.876 -9.933 0.739 1.00 90.06 97 ASN A O 1
ATOM 787 N N . LEU A 1 98 ? -2.278 -8.520 -0.302 1.00 88.12 98 LEU A N 1
ATOM 788 C CA . LEU A 1 98 ? -3.374 -8.660 0.658 1.00 88.12 98 LEU A CA 1
ATOM 789 C C . LEU A 1 98 ? -4.277 -9.853 0.303 1.00 88.12 98 LEU A C 1
ATOM 791 O O . LEU A 1 98 ? -4.325 -10.297 -0.834 1.00 88.12 98 LEU A O 1
ATOM 795 N N . SER A 1 99 ? -5.116 -10.321 1.231 1.00 86.62 99 SER A N 1
ATOM 796 C CA . SER A 1 99 ? -6.094 -11.398 0.953 1.00 86.62 99 SER A CA 1
ATOM 797 C C . SER A 1 99 ? -7.072 -11.086 -0.194 1.00 86.62 99 SER A C 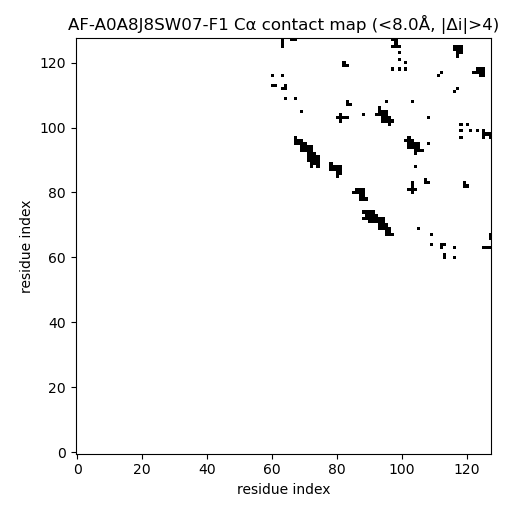1
ATOM 799 O O . SER A 1 99 ? -7.680 -11.985 -0.767 1.00 86.62 99 SER A O 1
ATOM 801 N N . CYS A 1 100 ? -7.194 -9.812 -0.570 1.00 89.69 100 CYS A N 1
ATOM 802 C CA . CYS A 1 100 ? -7.964 -9.339 -1.717 1.00 89.69 100 CYS A CA 1
ATOM 803 C C . CYS A 1 100 ? -7.178 -9.291 -3.044 1.00 89.69 100 CYS A C 1
ATOM 805 O O . CYS A 1 100 ? -7.651 -8.647 -3.978 1.00 89.69 100 CYS A O 1
ATOM 807 N N . ASN A 1 101 ? -6.006 -9.930 -3.131 1.00 87.81 101 ASN A N 1
ATOM 808 C CA . ASN A 1 101 ? -5.134 -10.019 -4.313 1.00 87.81 101 ASN A CA 1
ATOM 809 C C . ASN A 1 101 ? -4.480 -8.704 -4.782 1.00 87.81 101 ASN A C 1
ATOM 811 O O . ASN A 1 101 ? -3.901 -8.665 -5.865 1.00 87.81 101 ASN A O 1
ATOM 815 N N . HIS A 1 102 ? -4.530 -7.634 -3.986 1.00 91.06 102 HIS A N 1
ATOM 816 C CA . HIS A 1 102 ? -3.886 -6.366 -4.337 1.00 91.06 102 HIS A CA 1
ATOM 817 C C . HIS A 1 102 ? -2.435 -6.312 -3.848 1.00 91.06 102 HIS A C 1
ATOM 819 O O . HIS A 1 102 ? -2.163 -6.593 -2.676 1.00 91.06 102 HIS A O 1
ATOM 825 N N . LEU A 1 103 ? -1.532 -5.900 -4.742 1.00 91.00 103 LEU A N 1
ATOM 826 C CA . LEU A 1 103 ? -0.089 -5.846 -4.522 1.00 91.00 103 LEU A CA 1
ATOM 827 C C . LEU A 1 103 ? 0.385 -4.437 -4.138 1.00 91.00 103 LEU A C 1
ATOM 829 O O . LEU A 1 103 ? 0.021 -3.440 -4.760 1.00 91.00 103 LEU A O 1
ATOM 833 N N . PHE A 1 104 ? 1.246 -4.351 -3.126 1.00 93.25 104 PHE A N 1
ATOM 834 C CA . PHE A 1 104 ? 1.848 -3.097 -2.670 1.00 93.25 104 PHE A CA 1
ATOM 835 C C . PHE A 1 104 ? 3.283 -3.326 -2.200 1.00 93.25 104 PHE A C 1
ATOM 837 O O . PHE A 1 104 ? 3.654 -4.447 -1.859 1.00 93.25 104 PHE A O 1
ATOM 844 N N . HIS A 1 105 ? 4.085 -2.266 -2.068 1.00 94.31 105 HIS A N 1
ATOM 845 C CA . HIS A 1 105 ? 5.352 -2.383 -1.345 1.00 94.31 105 HIS A CA 1
ATOM 846 C C . HIS A 1 105 ? 5.076 -2.767 0.110 1.00 94.31 105 HIS A C 1
ATOM 848 O O . HIS A 1 105 ? 4.219 -2.164 0.763 1.00 94.31 105 HIS A O 1
ATOM 854 N N . SER A 1 106 ? 5.850 -3.711 0.649 1.00 92.19 106 SER A N 1
ATOM 855 C CA . SER A 1 106 ? 5.714 -4.198 2.032 1.00 92.19 106 SER A CA 1
ATOM 856 C C . SER A 1 106 ? 5.739 -3.061 3.059 1.00 92.19 106 SER A C 1
ATOM 858 O O . SER A 1 106 ? 4.998 -3.069 4.042 1.00 92.19 106 SER A O 1
ATOM 860 N N . GLN A 1 107 ? 6.559 -2.034 2.812 1.00 91.88 107 GLN A N 1
ATOM 861 C CA . GLN A 1 107 ? 6.637 -0.856 3.673 1.00 91.88 107 GLN A CA 1
ATOM 862 C C . GLN A 1 107 ? 5.400 0.045 3.545 1.00 91.88 107 GLN A C 1
ATOM 864 O O . GLN A 1 107 ? 4.906 0.554 4.550 1.00 91.88 107 GLN A O 1
ATOM 869 N N . CYS A 1 108 ? 4.901 0.245 2.324 1.00 92.88 108 CYS A N 1
ATOM 870 C CA . CYS A 1 108 ? 3.740 1.088 2.061 1.00 92.88 108 CYS A CA 1
ATOM 871 C C . CYS A 1 108 ? 2.477 0.494 2.683 1.00 92.88 108 CYS A C 1
ATOM 873 O O . CYS A 1 108 ? 1.751 1.198 3.383 1.00 92.88 108 CYS A O 1
ATOM 875 N N . VAL A 1 109 ? 2.249 -0.807 2.484 1.00 90.38 109 VAL A N 1
ATOM 876 C CA . VAL A 1 109 ? 1.069 -1.476 3.037 1.00 90.38 109 VAL A CA 1
ATOM 877 C C . VAL A 1 109 ? 1.125 -1.573 4.557 1.00 90.38 109 VAL A C 1
ATOM 879 O O . VAL A 1 109 ? 0.102 -1.358 5.195 1.00 90.38 109 VAL A O 1
ATOM 882 N N . ARG A 1 110 ? 2.303 -1.786 5.168 1.00 88.62 110 ARG A N 1
ATOM 883 C CA . ARG A 1 110 ? 2.428 -1.738 6.635 1.00 88.62 110 ARG A CA 1
ATOM 884 C C . ARG A 1 110 ? 2.009 -0.389 7.196 1.00 88.62 110 ARG A C 1
ATOM 886 O O . ARG A 1 110 ? 1.139 -0.358 8.054 1.00 88.62 110 ARG A O 1
ATOM 893 N N . LYS A 1 111 ? 2.571 0.706 6.674 1.00 89.88 111 LYS A N 1
ATOM 894 C CA . LYS A 1 111 ? 2.238 2.067 7.130 1.00 89.88 111 LYS A CA 1
ATOM 895 C C . LYS A 1 111 ? 0.752 2.382 6.985 1.00 89.88 111 LYS A C 1
ATOM 897 O O . LYS A 1 111 ? 0.176 3.070 7.820 1.00 89.88 111 LYS A O 1
ATOM 902 N N . TRP A 1 112 ? 0.130 1.883 5.920 1.00 90.12 112 TRP A N 1
ATOM 903 C CA . TRP A 1 112 ? -1.302 2.040 5.708 1.00 90.12 112 TRP A CA 1
ATOM 904 C C . TRP A 1 112 ? -2.123 1.251 6.735 1.00 90.12 112 TRP A C 1
ATOM 906 O O . TRP A 1 112 ? -3.023 1.808 7.364 1.00 90.12 112 TRP A O 1
ATOM 916 N N . LEU A 1 113 ? -1.781 -0.021 6.951 1.00 86.25 113 LEU A N 1
ATOM 917 C CA . LEU A 1 113 ? -2.488 -0.904 7.880 1.00 86.25 113 LEU A CA 1
ATOM 918 C C . LEU A 1 113 ? -2.267 -0.545 9.355 1.00 86.25 113 LEU A C 1
ATOM 920 O O . LEU A 1 113 ? -3.121 -0.865 10.172 1.00 86.25 113 LEU A O 1
ATOM 924 N N . GLU A 1 114 ? -1.192 0.177 9.688 1.00 84.44 114 GLU A N 1
ATOM 925 C CA . GLU A 1 114 ? -1.007 0.802 11.007 1.00 84.44 114 GLU A CA 1
ATOM 926 C C . GLU A 1 114 ? -2.084 1.849 11.324 1.00 84.44 114 GLU A C 1
ATOM 928 O O . GLU A 1 114 ? -2.338 2.117 12.491 1.00 84.44 114 GLU A O 1
ATOM 933 N N . GLN A 1 115 ? -2.705 2.449 10.304 1.00 83.31 115 GLN A N 1
ATOM 934 C CA . GLN A 1 115 ? -3.768 3.443 10.476 1.00 83.31 115 GLN A CA 1
ATOM 935 C C . GLN A 1 115 ? -5.156 2.883 10.166 1.00 83.31 115 GLN A C 1
ATOM 937 O O . GLN A 1 115 ? -6.152 3.327 10.736 1.00 83.31 115 GLN A O 1
ATOM 942 N N . LYS A 1 116 ? -5.248 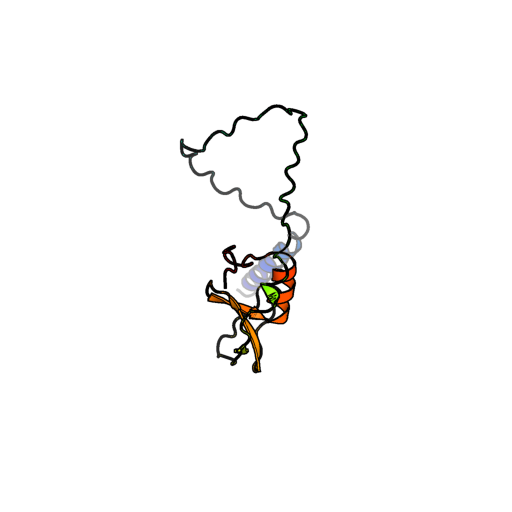1.987 9.177 1.00 82.62 116 LYS A N 1
ATOM 943 C CA . LYS A 1 116 ? -6.510 1.502 8.617 1.00 82.62 116 LYS A CA 1
ATOM 944 C C . LYS A 1 116 ? -6.362 0.067 8.135 1.00 82.62 116 LYS A C 1
ATOM 946 O O . LYS A 1 116 ? -5.717 -0.163 7.124 1.00 82.62 116 LYS A O 1
ATOM 951 N N . SER A 1 117 ? -7.058 -0.878 8.760 1.00 84.12 117 SER A N 1
ATOM 952 C CA . SER A 1 117 ? -7.074 -2.312 8.413 1.00 84.12 117 SER A CA 1
ATOM 953 C C . SER A 1 117 ? -7.879 -2.669 7.145 1.00 84.12 117 SER A C 1
ATOM 955 O O . SER A 1 117 ? -8.555 -3.697 7.070 1.00 84.12 117 SER A O 1
ATOM 957 N N . ILE A 1 118 ? -7.850 -1.794 6.137 1.00 87.50 118 ILE A N 1
ATOM 958 C CA . ILE A 1 118 ? -8.629 -1.917 4.900 1.00 87.50 118 ILE A CA 1
ATOM 959 C C . ILE A 1 118 ? -7.740 -1.753 3.672 1.00 87.50 118 ILE A C 1
ATOM 961 O O . ILE A 1 118 ? -6.831 -0.926 3.653 1.00 87.50 118 ILE A O 1
ATOM 965 N N . CYS A 1 119 ? -8.035 -2.492 2.607 1.00 89.69 119 CYS A N 1
ATOM 966 C CA . CYS A 1 119 ? -7.335 -2.345 1.337 1.00 89.69 119 CYS A CA 1
ATOM 967 C C . CYS A 1 119 ? -7.598 -0.954 0.718 1.00 89.69 119 CYS A C 1
ATOM 969 O O . CYS A 1 119 ? -8.761 -0.559 0.598 1.00 89.69 119 CYS A O 1
ATOM 971 N N . PRO A 1 120 ? -6.566 -0.212 0.274 1.00 88.44 120 PRO A N 1
ATOM 972 C CA . PRO A 1 120 ? -6.746 1.111 -0.330 1.00 88.44 120 PRO A CA 1
ATOM 973 C C . PRO A 1 120 ? -7.444 1.069 -1.699 1.00 88.44 120 PRO A C 1
ATOM 975 O O . PRO A 1 120 ? -8.011 2.077 -2.111 1.00 88.44 120 PRO A O 1
ATOM 978 N N . VAL A 1 121 ? -7.439 -0.081 -2.383 1.00 89.25 121 VAL A N 1
ATOM 979 C CA . VAL A 1 121 ? -8.044 -0.234 -3.716 1.00 89.25 121 VAL A CA 1
ATOM 980 C C . VAL A 1 121 ? -9.509 -0.658 -3.613 1.00 89.25 121 VAL A C 1
ATOM 982 O O . VAL A 1 121 ? -10.393 0.045 -4.093 1.00 89.25 121 VAL A O 1
ATOM 985 N N . CYS A 1 122 ? -9.795 -1.774 -2.936 1.00 90.19 122 CYS A N 1
ATOM 986 C CA . 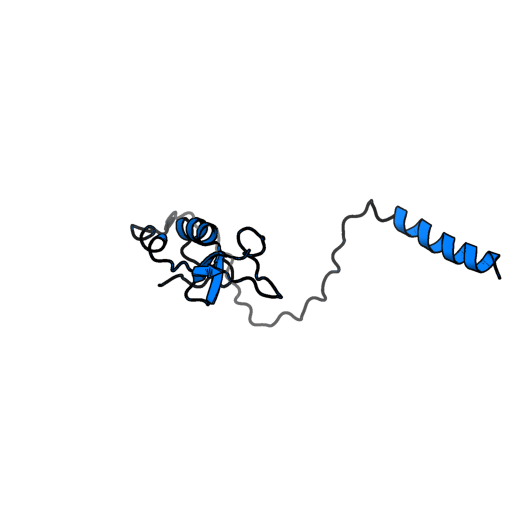CYS A 1 122 ? -11.147 -2.344 -2.892 1.00 90.19 122 CYS A CA 1
ATOM 987 C C . CYS A 1 122 ? -11.890 -2.141 -1.563 1.00 90.19 122 CYS A C 1
ATOM 989 O O . CYS A 1 122 ? -13.047 -2.536 -1.449 1.00 90.19 122 CYS A O 1
ATOM 991 N N . ARG A 1 123 ? -11.248 -1.544 -0.547 1.00 86.12 123 ARG A N 1
ATOM 992 C CA . ARG A 1 123 ? -11.800 -1.338 0.809 1.00 86.12 123 ARG A CA 1
ATOM 993 C C . ARG A 1 123 ? -12.186 -2.620 1.560 1.00 86.12 123 ARG A C 1
ATOM 995 O O . ARG A 1 123 ? -12.817 -2.532 2.609 1.00 86.12 123 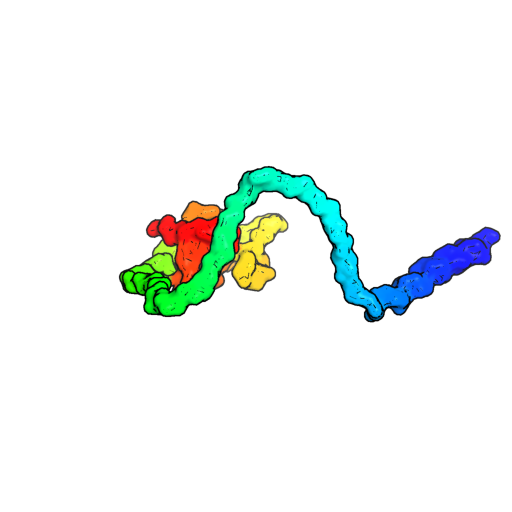ARG A O 1
ATOM 1002 N N . ALA A 1 124 ? -11.778 -3.792 1.072 1.00 85.38 124 ALA A N 1
ATOM 1003 C CA . ALA A 1 124 ? -11.937 -5.050 1.795 1.00 85.38 124 ALA A CA 1
ATOM 1004 C C . ALA A 1 124 ? -11.084 -5.056 3.074 1.00 85.38 124 ALA A C 1
ATOM 1006 O O . ALA A 1 124 ? -9.972 -4.521 3.084 1.00 85.38 124 ALA A O 1
ATOM 1007 N N . GLN A 1 125 ? -11.601 -5.666 4.142 1.00 82.12 125 GLN A N 1
ATOM 1008 C CA . GLN A 1 125 ? -10.861 -5.845 5.391 1.00 82.12 125 GLN A CA 1
ATOM 1009 C C . GLN A 1 125 ? -9.707 -6.824 5.190 1.00 82.12 125 GLN A C 1
ATOM 1011 O O . GLN A 1 125 ? -9.874 -7.881 4.580 1.00 82.12 125 GLN A O 1
ATOM 1016 N N . THR A 1 126 ? -8.545 -6.495 5.745 1.00 71.00 126 THR A N 1
ATOM 1017 C CA . THR A 1 126 ? -7.387 -7.392 5.758 1.00 71.00 126 THR A CA 1
ATOM 1018 C C . THR A 1 126 ? -7.519 -8.389 6.909 1.00 71.00 126 THR A C 1
ATOM 1020 O O . THR A 1 126 ? -6.750 -8.346 7.864 1.00 71.00 126 THR A O 1
ATOM 1023 N N . ASN A 1 127 ? -8.540 -9.246 6.850 1.00 60.09 127 ASN A N 1
ATOM 1024 C CA . ASN A 1 127 ? -8.621 -10.426 7.709 1.00 60.09 127 ASN A CA 1
ATOM 1025 C C . ASN A 1 127 ? -7.706 -11.477 7.079 1.00 60.09 127 ASN A C 1
ATOM 1027 O O . ASN A 1 127 ? -8.005 -11.980 5.993 1.00 60.09 127 ASN A O 1
ATOM 1031 N N . GLN A 1 128 ? -6.555 -11.702 7.704 1.00 55.72 128 GLN A N 1
ATOM 1032 C CA . GLN A 1 128 ? -5.522 -12.624 7.242 1.00 55.72 128 GLN A CA 1
ATOM 1033 C C . GLN A 1 128 ? -5.306 -13.720 8.276 1.00 55.72 128 GLN A C 1
ATOM 1035 O O . GLN A 1 128 ? -5.355 -13.390 9.482 1.00 55.72 128 GLN A O 1
#

InterPro domains:
  IPR001841 Zinc finger, RING-type [PF13639] (81-123)
  IPR001841 Zinc finger, RING-type [PS50089] (82-123)
  IPR001841 Zinc finger, RING-type [SM00184] (82-122)
  IPR013083 Zinc finger, RING/FYVE/PHD-type [G3DSA:3.30.40.10] (58-127)
  IPR045191 E3 ubiquitin-protein ligase MBR1/2-like [PTHR22937] (61-125)